Protein AF-J9DVU5-F1 (afdb_monomer)

Secondary structure (DSSP, 8-state):
---TTTHHHHHHHHH-----SS----PPPPHHHHHHHHHHHHHHHHH-TTHHHHHHHHHHHH-HHHHHHHT--TTS-TTT-HHHHHHHHHHHHHHHIIIIISTT-GGGGGG--

Sequence (113 aa):
MCVNRIFRPIWDGLLSLFVTNSLPEVDALTKEERKQLVDSWPKLKEKNPDLFLRAWIKSARMSVNIKKATGLRDDEDPETNGRFISLSPYIEDFVDKLIIEFRCNDAKVNLFY

Nearest PDB structures (foldseek):
  6ltm-assembly1_B  TM=5.254E-01  e=2.611E+00  Equus caballus
  7v5q-assembly1_B  TM=5.180E-01  e=3.127E+00  Equus caballus

Organism: Wuchereria bancrofti (NCBI:txid6293)

Solvent-accessible surface area (backbone atoms only — not comparable to full-atom values): 7030 Å² total; per-residue (Å²): 142,89,76,76,71,70,65,51,62,59,54,59,58,74,67,56,78,66,91,56,102,59,81,80,92,66,84,76,76,50,74,64,55,39,50,52,48,47,72,42,49,62,59,50,40,75,77,37,75,61,52,60,54,53,51,54,37,48,46,41,76,76,27,72,66,52,20,58,77,71,71,45,56,93,91,56,59,54,88,75,36,64,72,63,51,64,46,42,66,60,55,48,51,51,51,48,40,41,41,61,75,40,48,75,36,66,85,63,60,70,74,80,116

Structure (mmCIF, N/CA/C/O backbone):
data_AF-J9DVU5-F1
#
_entry.id   AF-J9DVU5-F1
#
loop_
_atom_site.group_PDB
_atom_site.id
_atom_site.type_symbol
_atom_site.label_atom_id
_atom_site.label_alt_id
_atom_site.label_comp_id
_atom_site.label_asym_id
_atom_site.label_entity_id
_atom_site.label_seq_id
_atom_site.pdbx_PDB_ins_code
_atom_site.Cartn_x
_atom_site.Cartn_y
_atom_site.Cartn_z
_atom_site.occupancy
_atom_site.B_iso_or_equiv
_atom_site.auth_seq_id
_atom_site.auth_comp_id
_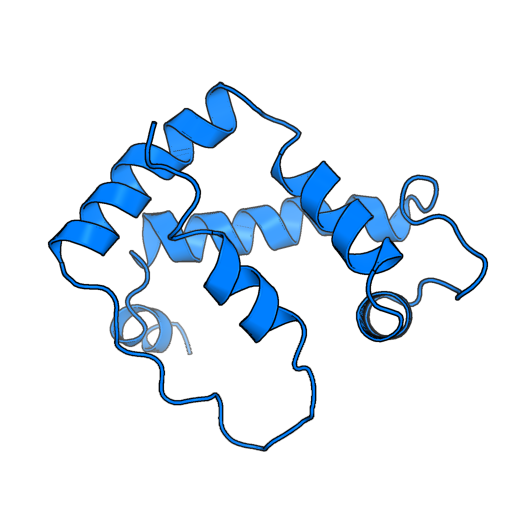atom_site.auth_asym_id
_atom_site.auth_atom_id
_atom_site.pdbx_PDB_model_num
ATOM 1 N N . MET A 1 1 ? -11.976 19.241 8.571 1.00 37.19 1 MET A N 1
ATOM 2 C CA . MET A 1 1 ? -10.500 19.321 8.493 1.00 37.19 1 MET A CA 1
ATOM 3 C C . MET A 1 1 ? -9.945 18.620 9.723 1.00 37.19 1 MET A C 1
ATOM 5 O O . MET A 1 1 ? -10.326 19.069 10.788 1.00 37.19 1 MET A O 1
ATOM 9 N N . CYS A 1 2 ? -9.202 17.507 9.578 1.00 36.03 2 CYS A N 1
ATOM 10 C CA . CYS A 1 2 ? -8.310 16.864 10.583 1.00 36.03 2 CYS A CA 1
ATOM 11 C C . CYS A 1 2 ? -8.077 15.364 10.271 1.00 36.03 2 CYS A C 1
ATOM 13 O O . CYS A 1 2 ? -8.317 14.506 11.107 1.00 36.03 2 CYS A O 1
ATOM 15 N N . VAL A 1 3 ? -7.612 15.023 9.060 1.00 40.72 3 VAL A N 1
ATOM 16 C CA . VAL A 1 3 ? -7.126 13.653 8.738 1.00 40.72 3 VAL A CA 1
ATOM 17 C C . VAL A 1 3 ? -5.619 13.658 8.404 1.00 40.72 3 VAL A C 1
ATOM 19 O O . VAL A 1 3 ? -4.982 12.622 8.282 1.00 40.72 3 VAL A O 1
ATOM 22 N N . ASN A 1 4 ? -4.991 14.839 8.358 1.00 40.44 4 ASN A N 1
ATOM 23 C CA . ASN A 1 4 ? -3.620 15.020 7.861 1.00 40.44 4 ASN A CA 1
ATOM 24 C C . ASN A 1 4 ? -2.499 14.801 8.895 1.00 40.44 4 ASN A C 1
ATOM 26 O O . ASN A 1 4 ? -1.337 15.015 8.553 1.00 40.44 4 ASN A O 1
ATOM 30 N N . ARG A 1 5 ? -2.801 14.420 10.146 1.00 40.94 5 ARG A N 1
ATOM 31 C CA . ARG A 1 5 ? -1.771 14.283 11.200 1.00 40.94 5 ARG A CA 1
ATOM 32 C C . ARG A 1 5 ? -1.273 12.858 11.439 1.00 40.94 5 ARG A C 1
ATOM 34 O O . ARG A 1 5 ? -0.107 12.717 11.770 1.00 40.94 5 ARG A O 1
ATOM 41 N N . ILE A 1 6 ? -2.093 11.829 11.221 1.00 49.19 6 ILE A N 1
ATOM 42 C CA . ILE A 1 6 ? -1.703 10.433 11.509 1.00 49.19 6 ILE A CA 1
ATOM 43 C C . ILE A 1 6 ? -0.825 9.856 10.386 1.00 49.19 6 ILE A C 1
ATOM 45 O O . ILE A 1 6 ? 0.125 9.127 10.640 1.00 49.19 6 ILE A O 1
ATOM 49 N N . PHE A 1 7 ? -1.080 10.248 9.135 1.00 46.56 7 PHE A N 1
ATOM 50 C CA . PHE A 1 7 ? -0.379 9.694 7.971 1.00 46.56 7 PHE A CA 1
ATOM 51 C C . PHE A 1 7 ? 1.011 10.287 7.701 1.00 46.56 7 PHE A C 1
ATOM 53 O O . PHE A 1 7 ? 1.746 9.732 6.892 1.00 46.56 7 PHE A O 1
ATOM 60 N N . ARG A 1 8 ? 1.376 11.409 8.337 1.00 41.12 8 ARG A N 1
ATOM 61 C CA . ARG A 1 8 ? 2.700 12.032 8.160 1.00 41.12 8 ARG A CA 1
ATOM 62 C C . ARG A 1 8 ? 3.824 11.287 8.900 1.00 41.12 8 ARG A C 1
ATOM 64 O O . ARG A 1 8 ? 4.756 10.871 8.225 1.00 41.12 8 ARG A O 1
ATOM 71 N N . PRO A 1 9 ? 3.730 11.021 10.216 1.00 45.94 9 PRO A N 1
ATOM 72 C CA . PRO A 1 9 ? 4.841 10.402 10.944 1.00 45.94 9 PRO A CA 1
ATOM 73 C C . PRO A 1 9 ? 5.099 8.940 10.542 1.00 45.94 9 PRO A C 1
ATOM 75 O O . PRO A 1 9 ? 6.243 8.499 10.556 1.00 45.94 9 PRO A O 1
ATOM 78 N N . ILE A 1 10 ? 4.066 8.199 10.116 1.00 47.44 10 ILE A N 1
ATOM 79 C CA . ILE A 1 10 ? 4.213 6.810 9.635 1.00 47.44 10 ILE A CA 1
ATOM 80 C C . ILE A 1 10 ? 5.056 6.760 8.349 1.00 47.44 10 ILE A C 1
ATOM 82 O O . ILE A 1 10 ? 5.847 5.838 8.154 1.00 47.44 10 ILE A O 1
ATOM 86 N N . TRP A 1 11 ? 4.916 7.768 7.483 1.00 45.72 11 TRP A N 1
ATOM 87 C CA . TRP A 1 11 ? 5.672 7.855 6.234 1.00 45.72 11 TRP A CA 1
ATOM 88 C C . TRP A 1 11 ? 7.137 8.234 6.459 1.00 45.72 11 TRP A C 1
ATOM 90 O O . TRP A 1 11 ? 8.010 7.704 5.775 1.00 45.72 11 TRP A O 1
ATOM 100 N N . ASP A 1 12 ? 7.411 9.095 7.439 1.00 45.16 12 ASP A N 1
ATOM 101 C CA . ASP A 1 12 ? 8.779 9.503 7.771 1.00 45.16 12 ASP A CA 1
ATOM 102 C C . ASP A 1 12 ? 9.576 8.345 8.411 1.00 45.16 12 ASP A C 1
ATOM 104 O O . ASP A 1 12 ? 10.768 8.188 8.143 1.00 45.16 12 ASP A O 1
ATOM 108 N N . GLY A 1 13 ? 8.913 7.469 9.180 1.00 43.69 13 GLY A N 1
ATOM 109 C CA . GLY A 1 13 ? 9.536 6.290 9.799 1.00 43.69 13 GLY A CA 1
ATOM 110 C C . GLY A 1 13 ? 9.874 5.158 8.819 1.00 43.69 13 GLY A C 1
ATOM 111 O O . GLY A 1 13 ? 10.939 4.555 8.919 1.00 43.69 13 GLY A O 1
ATOM 112 N N . LEU A 1 14 ? 9.016 4.903 7.824 1.00 48.69 14 LEU A N 1
ATOM 113 C CA . LEU A 1 14 ? 9.242 3.869 6.798 1.00 48.69 14 LEU A CA 1
ATOM 114 C C . LEU A 1 14 ? 10.396 4.202 5.832 1.00 48.69 14 LEU A C 1
ATOM 116 O O . LEU A 1 14 ? 10.941 3.304 5.190 1.00 48.69 14 LEU A O 1
ATOM 120 N N . LEU A 1 15 ? 10.778 5.479 5.729 1.00 49.19 15 LEU A N 1
ATOM 121 C CA . LEU A 1 15 ? 11.859 5.951 4.858 1.00 49.19 15 LEU A CA 1
ATOM 122 C C . LEU A 1 15 ? 13.226 6.034 5.552 1.00 49.19 15 LEU A C 1
ATOM 124 O O . LEU A 1 15 ? 14.247 6.128 4.869 1.00 49.19 15 LEU A O 1
ATOM 128 N N . SER A 1 16 ? 13.272 5.926 6.881 1.00 42.69 16 SER A N 1
ATOM 129 C CA . SER A 1 16 ? 14.510 5.820 7.659 1.00 42.69 16 SER A CA 1
ATOM 130 C C . SER A 1 16 ? 15.037 4.379 7.656 1.00 42.69 16 SER A C 1
ATOM 132 O O . SER A 1 16 ? 15.248 3.766 8.700 1.00 42.69 16 SER A O 1
ATOM 134 N N . LEU A 1 17 ? 15.290 3.820 6.471 1.00 47.94 17 LEU A N 1
ATOM 135 C CA . LEU A 1 17 ? 16.053 2.576 6.314 1.00 47.94 17 LEU A CA 1
ATOM 136 C C . LEU A 1 17 ? 17.558 2.846 6.490 1.00 47.94 17 LEU A C 1
ATOM 138 O O . LEU A 1 17 ? 18.373 2.520 5.628 1.00 47.94 17 LEU A O 1
ATOM 142 N N . PHE A 1 18 ? 17.927 3.445 7.623 1.00 43.47 18 PHE A N 1
ATOM 143 C CA . PHE A 1 18 ? 19.197 3.123 8.252 1.00 43.47 18 PHE A CA 1
ATOM 144 C C . PHE A 1 18 ? 18.971 1.810 8.987 1.00 43.47 18 PHE A C 1
ATOM 146 O O . PHE A 1 18 ? 18.111 1.714 9.857 1.00 43.47 18 PHE A O 1
ATOM 153 N N . VAL A 1 19 ? 19.710 0.782 8.579 1.00 48.56 19 VAL A N 1
ATOM 154 C CA . VAL A 1 19 ? 19.729 -0.534 9.217 1.00 48.56 19 VAL A CA 1
ATOM 155 C C . VAL A 1 19 ? 20.336 -0.378 10.613 1.00 48.56 19 VAL A C 1
ATOM 157 O O . VAL A 1 19 ? 21.523 -0.606 10.826 1.00 48.56 19 VAL A O 1
ATOM 160 N N . THR A 1 20 ? 19.535 0.072 11.573 1.00 41.47 20 THR A N 1
ATOM 161 C CA . THR A 1 20 ? 19.772 -0.190 12.988 1.00 41.47 20 THR A CA 1
ATOM 162 C C . THR A 1 20 ? 19.115 -1.531 13.293 1.00 41.47 20 THR A C 1
ATOM 164 O O . THR A 1 20 ? 17.954 -1.739 12.958 1.00 41.47 20 THR A O 1
ATOM 167 N N . ASN A 1 21 ? 19.850 -2.460 13.911 1.00 49.16 21 ASN A N 1
ATOM 168 C CA . ASN A 1 21 ? 19.386 -3.822 14.236 1.00 49.16 21 ASN A CA 1
ATOM 169 C C . ASN A 1 21 ? 18.185 -3.881 15.209 1.00 49.16 21 ASN A C 1
ATOM 171 O O . ASN A 1 21 ? 17.770 -4.965 15.607 1.00 49.16 21 ASN A O 1
ATOM 175 N N . SER A 1 22 ? 17.626 -2.738 15.599 1.00 53.94 22 SER A N 1
ATOM 176 C CA . SER A 1 22 ? 16.417 -2.614 16.403 1.00 53.94 22 SER A CA 1
ATOM 177 C C . SER A 1 22 ? 15.440 -1.667 15.711 1.00 53.94 22 SER A C 1
ATOM 179 O O . SER A 1 22 ? 15.814 -0.551 15.334 1.00 53.94 22 SER A O 1
ATOM 181 N N . LEU A 1 23 ? 14.190 -2.113 15.559 1.00 55.94 23 LEU A N 1
ATOM 182 C CA . LEU A 1 23 ? 13.077 -1.247 15.176 1.00 55.94 23 LEU A CA 1
ATOM 183 C C . LEU A 1 23 ? 12.939 -0.137 16.232 1.00 55.94 23 LEU A C 1
ATOM 185 O O . LEU A 1 23 ? 13.113 -0.428 17.418 1.00 55.94 23 LEU A O 1
ATOM 189 N N . PRO A 1 24 ? 12.662 1.119 15.841 1.00 59.28 24 PRO A N 1
ATOM 190 C CA . PRO A 1 24 ? 12.408 2.176 16.812 1.00 59.28 24 PRO A CA 1
ATOM 191 C C . PRO A 1 24 ? 11.249 1.765 17.730 1.00 59.28 24 PRO A C 1
ATOM 193 O O . PRO A 1 24 ? 10.246 1.231 17.254 1.00 59.28 24 PRO A O 1
ATOM 196 N N . GLU A 1 25 ? 11.389 2.007 19.035 1.00 56.25 25 GLU A N 1
ATOM 197 C CA . GLU A 1 25 ? 10.289 1.834 19.986 1.00 56.25 25 GLU A CA 1
ATOM 198 C C . GLU A 1 25 ? 9.216 2.877 19.665 1.00 56.25 25 GLU A C 1
ATOM 200 O O . GLU A 1 25 ? 9.357 4.065 19.952 1.00 56.25 25 GLU A O 1
ATOM 205 N N . VAL A 1 26 ? 8.166 2.432 18.981 1.00 69.94 26 VAL A N 1
ATOM 206 C CA . VAL A 1 26 ? 6.973 3.226 18.694 1.00 69.94 26 VAL A CA 1
ATOM 207 C C . VAL A 1 26 ? 5.873 2.739 19.622 1.00 69.94 26 VAL A C 1
ATOM 209 O O . VAL A 1 26 ? 5.675 1.530 19.763 1.00 69.94 26 VAL A O 1
ATOM 212 N N . ASP A 1 27 ? 5.150 3.675 20.236 1.00 74.38 27 ASP A N 1
ATOM 213 C CA . ASP A 1 27 ? 4.012 3.345 21.087 1.00 74.38 27 ASP A CA 1
ATOM 214 C C . ASP A 1 27 ? 3.007 2.477 20.323 1.00 74.38 27 ASP A C 1
ATOM 216 O O . ASP A 1 27 ? 2.585 2.792 19.203 1.00 74.38 27 ASP A O 1
ATOM 220 N N . ALA A 1 28 ? 2.613 1.364 20.940 1.00 78.06 28 ALA A N 1
ATOM 221 C CA . ALA A 1 28 ? 1.599 0.497 20.372 1.00 78.06 28 ALA A CA 1
ATOM 222 C C . ALA A 1 28 ? 0.276 1.264 20.231 1.00 78.06 28 ALA A C 1
ATOM 224 O O . ALA A 1 28 ? -0.141 1.981 21.142 1.00 78.06 28 ALA A O 1
ATOM 225 N N . LEU A 1 29 ? -0.426 1.045 19.115 1.00 81.44 29 LEU A N 1
ATOM 226 C CA . LEU A 1 29 ? -1.760 1.609 18.910 1.00 81.44 29 LEU A CA 1
ATOM 227 C C . LEU A 1 29 ? -2.678 1.262 20.090 1.00 81.44 29 LEU A C 1
ATOM 229 O O . LEU A 1 29 ? -2.733 0.113 20.549 1.00 81.44 29 LEU A O 1
ATOM 233 N N . THR A 1 30 ? -3.464 2.234 20.539 1.00 87.62 30 THR A N 1
ATOM 234 C CA . THR A 1 30 ? -4.524 1.996 21.521 1.00 87.62 30 THR A CA 1
ATOM 235 C C . THR A 1 30 ? -5.590 1.052 20.950 1.00 87.62 30 THR A C 1
ATOM 237 O O . THR A 1 30 ? -5.679 0.790 19.744 1.00 87.62 30 THR A O 1
ATOM 240 N N . LYS A 1 31 ? -6.433 0.486 21.821 1.00 87.44 31 LYS A N 1
ATOM 241 C CA . LYS A 1 31 ? -7.514 -0.417 21.395 1.00 87.44 31 LYS A CA 1
ATOM 242 C C . LYS A 1 31 ? -8.503 0.295 20.467 1.00 87.44 31 LYS A C 1
ATOM 244 O O . LYS A 1 31 ? -8.982 -0.313 19.509 1.00 87.44 31 LYS A O 1
ATOM 249 N N . GLU A 1 32 ? -8.774 1.561 20.744 1.00 90.25 32 GLU A N 1
ATOM 250 C CA . GLU A 1 32 ? -9.679 2.431 20.006 1.00 90.25 32 GLU A CA 1
ATOM 251 C C . GLU A 1 32 ? -9.110 2.762 18.622 1.00 90.25 32 GLU A C 1
ATOM 253 O O . GLU A 1 32 ? -9.814 2.592 17.626 1.00 90.25 32 GLU A O 1
ATOM 258 N N . GLU A 1 33 ? -7.827 3.127 18.534 1.00 90.38 33 GLU A N 1
ATOM 259 C CA . GLU A 1 33 ? -7.150 3.397 17.257 1.00 90.38 33 GLU A CA 1
ATOM 260 C C . GLU A 1 33 ? -7.099 2.156 16.365 1.00 90.38 33 GLU A C 1
ATOM 262 O O . GLU A 1 33 ? -7.433 2.235 15.181 1.00 90.38 33 GLU A O 1
ATOM 267 N N . ARG A 1 34 ? -6.761 0.985 16.927 1.00 89.94 34 ARG A N 1
ATOM 268 C CA . ARG A 1 34 ? -6.793 -0.280 16.174 1.00 89.94 34 ARG A CA 1
ATOM 269 C C . ARG A 1 34 ? -8.184 -0.583 15.644 1.00 89.94 34 ARG A C 1
ATOM 271 O O . ARG A 1 34 ? -8.326 -0.955 14.483 1.00 89.94 34 ARG A O 1
ATOM 278 N N . LYS A 1 35 ? -9.216 -0.421 16.477 1.00 90.19 35 LYS A N 1
ATOM 279 C CA . LYS A 1 35 ? -10.603 -0.644 16.056 1.00 90.19 35 LYS A CA 1
ATOM 280 C C . LYS A 1 35 ? -10.976 0.293 14.907 1.00 90.19 35 LYS A C 1
ATOM 282 O O . LYS A 1 35 ? -11.503 -0.163 13.899 1.00 90.19 35 LYS A O 1
ATOM 287 N N . GLN A 1 36 ? -10.657 1.578 15.032 1.00 93.00 36 GLN A N 1
ATOM 288 C CA . GLN A 1 36 ? -10.931 2.557 13.987 1.00 93.00 36 GLN A CA 1
ATOM 289 C C . GLN A 1 36 ? -10.196 2.224 12.681 1.00 93.00 36 GLN A C 1
ATOM 291 O O . GLN A 1 36 ? -10.783 2.360 11.606 1.00 93.00 36 GLN A O 1
ATOM 296 N N . LEU A 1 37 ? -8.941 1.774 12.751 1.00 92.12 37 LEU A N 1
ATOM 297 C CA . LEU A 1 37 ? -8.170 1.368 11.577 1.00 92.12 37 LEU A CA 1
ATOM 298 C C . LEU A 1 37 ? -8.817 0.165 10.876 1.00 92.12 37 LEU A C 1
ATOM 300 O O . LEU A 1 37 ? -9.104 0.248 9.685 1.00 92.12 37 LEU A O 1
ATOM 304 N N . VAL A 1 38 ? -9.133 -0.896 11.626 1.00 92.38 38 VAL A N 1
ATOM 305 C CA . VAL A 1 38 ? -9.816 -2.099 11.113 1.00 92.38 38 VAL A CA 1
ATOM 306 C C . VAL A 1 38 ? -11.147 -1.740 10.445 1.00 92.38 38 VAL A C 1
ATOM 308 O O . VAL A 1 38 ? -11.427 -2.196 9.341 1.00 92.38 38 VAL A O 1
ATOM 311 N N . ASP A 1 39 ? -11.954 -0.887 11.082 1.00 93.44 39 ASP A N 1
ATOM 312 C CA . ASP A 1 39 ? -13.292 -0.527 10.596 1.00 93.44 39 ASP A CA 1
ATOM 313 C C . ASP A 1 39 ? -13.266 0.420 9.377 1.00 93.44 39 ASP A C 1
ATOM 315 O O . ASP A 1 39 ? -14.243 0.507 8.621 1.00 93.44 39 ASP A O 1
ATOM 319 N N . SER A 1 40 ? -12.185 1.189 9.203 1.00 94.44 40 SER A N 1
ATOM 320 C CA . SER A 1 40 ? -12.051 2.190 8.134 1.00 94.44 40 SER A CA 1
ATOM 321 C C . SER A 1 40 ? -11.269 1.697 6.921 1.00 94.44 40 SER A C 1
ATOM 323 O O . SER A 1 40 ? -11.535 2.172 5.816 1.00 94.44 40 SER A O 1
ATOM 325 N N . TRP A 1 41 ? -10.361 0.736 7.100 1.00 93.25 41 TRP A N 1
ATOM 326 C CA . TRP A 1 41 ? -9.499 0.225 6.037 1.00 93.25 41 TRP A CA 1
ATOM 327 C C . TRP A 1 41 ? -10.275 -0.330 4.826 1.00 93.25 41 TRP A C 1
ATOM 329 O O . TRP A 1 41 ? -10.026 0.147 3.716 1.00 93.25 41 TRP A O 1
ATOM 339 N N . PRO A 1 42 ? -11.295 -1.201 4.983 1.00 93.12 42 PRO A N 1
ATOM 340 C CA . PRO A 1 42 ? -12.059 -1.705 3.837 1.00 93.12 42 PRO A CA 1
ATOM 341 C C . PRO A 1 42 ? -12.782 -0.586 3.076 1.00 93.12 42 PRO A C 1
ATOM 343 O O . PRO A 1 42 ? -12.731 -0.515 1.852 1.00 93.12 42 PRO A O 1
ATOM 346 N N . LYS A 1 43 ? -13.375 0.366 3.809 1.00 94.44 43 LYS A N 1
ATOM 347 C CA . LYS A 1 43 ? -14.094 1.515 3.231 1.00 94.44 43 LYS A CA 1
ATOM 348 C C . LYS A 1 43 ? -13.164 2.440 2.449 1.00 94.44 43 LYS A C 1
ATOM 350 O O . LYS A 1 43 ? -13.595 3.096 1.501 1.00 94.44 43 LYS A O 1
ATOM 355 N N . LEU A 1 44 ? -11.906 2.551 2.877 1.00 92.62 44 LEU A N 1
ATOM 356 C CA . LEU A 1 44 ? -10.890 3.319 2.166 1.00 92.62 44 LEU A CA 1
ATOM 357 C C . LEU A 1 44 ? -10.560 2.661 0.822 1.00 92.62 44 LEU A C 1
ATOM 359 O O . LEU A 1 44 ? -10.505 3.367 -0.184 1.00 92.62 44 LEU A O 1
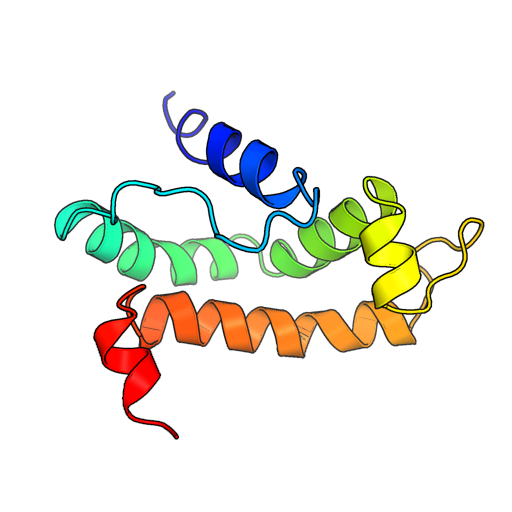ATOM 363 N N . LYS A 1 45 ? -10.409 1.332 0.802 1.00 92.75 45 LYS A N 1
ATOM 364 C CA . LYS A 1 45 ? -10.140 0.558 -0.417 1.00 92.75 45 LYS A CA 1
ATOM 365 C C . LYS A 1 45 ? -11.310 0.586 -1.395 1.00 92.75 45 LYS A C 1
ATOM 367 O O . LYS A 1 45 ? -11.100 0.821 -2.576 1.00 92.75 45 LYS A O 1
ATOM 372 N N . GLU A 1 46 ? -12.545 0.462 -0.912 1.00 94.25 46 GLU A N 1
ATOM 373 C CA . GLU A 1 46 ? -13.744 0.575 -1.758 1.00 94.25 46 GLU A CA 1
ATOM 374 C C . GLU A 1 46 ? -13.837 1.935 -2.463 1.00 94.25 46 GLU A C 1
ATOM 376 O O . GLU A 1 46 ? -14.180 2.018 -3.639 1.00 94.25 46 GLU A O 1
ATOM 381 N N . LYS A 1 47 ? -13.508 3.021 -1.753 1.00 95.06 47 LYS A N 1
ATOM 382 C CA . LYS A 1 47 ? -13.517 4.378 -2.321 1.00 95.06 47 LYS A CA 1
ATOM 383 C C . LYS A 1 47 ? -12.326 4.659 -3.228 1.00 95.06 47 LYS A C 1
ATOM 385 O O . LYS A 1 47 ? -12.376 5.607 -4.011 1.00 95.06 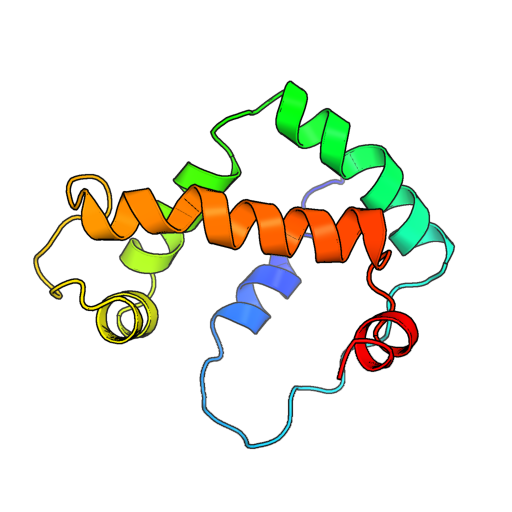47 LYS A O 1
ATOM 390 N N . ASN A 1 48 ? -11.237 3.914 -3.068 1.00 94.00 48 ASN A N 1
ATOM 391 C CA . ASN A 1 48 ? -10.002 4.138 -3.795 1.00 94.00 48 ASN A CA 1
ATOM 392 C C . ASN A 1 48 ? -9.246 2.818 -4.042 1.00 94.00 48 ASN A C 1
ATOM 394 O O . ASN A 1 48 ? -8.259 2.546 -3.351 1.00 94.00 48 ASN A O 1
ATOM 398 N N . PRO A 1 49 ? -9.686 2.025 -5.036 1.00 92.44 49 PRO A N 1
ATOM 399 C CA . PRO A 1 49 ? -9.121 0.703 -5.305 1.00 92.44 49 PRO A CA 1
ATOM 400 C C . PRO A 1 49 ? -7.626 0.743 -5.646 1.00 92.44 49 PRO A C 1
ATOM 402 O O . PRO A 1 49 ? -6.860 -0.093 -5.185 1.00 92.44 49 PRO A O 1
ATOM 405 N N . ASP A 1 50 ? -7.181 1.778 -6.362 1.00 93.56 50 ASP A N 1
ATOM 406 C CA . ASP A 1 50 ? -5.783 1.915 -6.793 1.00 93.56 50 ASP A CA 1
ATOM 407 C C . ASP A 1 50 ? -4.893 2.623 -5.759 1.00 93.56 50 ASP A C 1
ATOM 409 O O . ASP A 1 50 ? -3.785 3.067 -6.076 1.00 93.56 50 ASP A O 1
ATOM 413 N N . LEU A 1 51 ? -5.372 2.829 -4.526 1.00 92.88 51 LEU A N 1
ATOM 414 C CA . LEU A 1 51 ? -4.603 3.531 -3.496 1.00 92.88 51 LEU A CA 1
ATOM 415 C C . LEU A 1 51 ? -3.265 2.837 -3.234 1.00 92.88 51 LEU A C 1
ATOM 417 O O . LEU A 1 51 ? -2.227 3.503 -3.201 1.00 92.88 51 LEU A O 1
ATOM 421 N N . PHE A 1 52 ? -3.300 1.515 -3.055 1.00 94.00 52 PHE A N 1
ATOM 422 C CA . PHE A 1 52 ? -2.12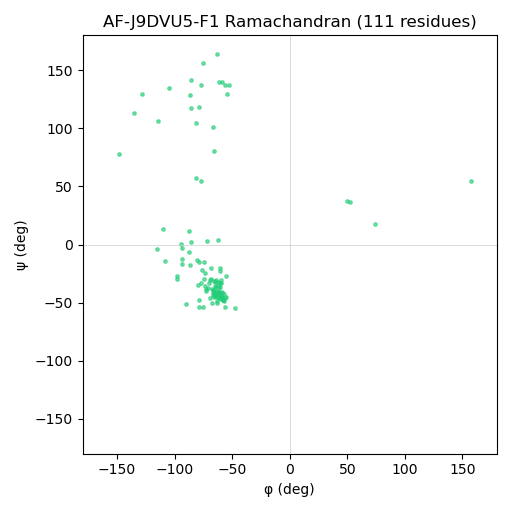0 0.740 -2.703 1.00 94.00 52 PHE A CA 1
ATOM 423 C C . PHE A 1 52 ? -1.104 0.726 -3.844 1.00 94.00 52 PHE A C 1
ATOM 425 O O . PHE A 1 52 ? 0.049 1.102 -3.639 1.00 94.00 52 PHE A O 1
ATOM 432 N N . LEU A 1 53 ? -1.545 0.405 -5.065 1.00 95.00 53 LEU A N 1
ATOM 433 C CA . LEU A 1 53 ? -0.682 0.389 -6.248 1.00 95.00 53 LEU A CA 1
ATOM 434 C C . LEU A 1 53 ? -0.003 1.747 -6.480 1.00 95.00 53 LEU A C 1
ATOM 436 O O . LEU A 1 53 ? 1.201 1.816 -6.731 1.00 95.00 53 LEU A O 1
ATOM 440 N N . ARG A 1 54 ? -0.740 2.854 -6.329 1.00 94.81 54 ARG A N 1
ATOM 441 C CA . ARG A 1 54 ? -0.159 4.199 -6.455 1.00 94.81 54 ARG A CA 1
ATOM 442 C C . ARG A 1 54 ? 0.860 4.500 -5.361 1.00 94.81 54 ARG A C 1
ATOM 444 O O . ARG A 1 54 ? 1.889 5.113 -5.646 1.00 94.81 54 ARG A O 1
ATOM 451 N N . ALA A 1 55 ? 0.597 4.080 -4.124 1.00 94.56 55 ALA A N 1
ATOM 452 C CA . ALA A 1 55 ? 1.556 4.216 -3.031 1.00 94.56 55 ALA A CA 1
ATOM 453 C C . ALA A 1 55 ? 2.822 3.379 -3.285 1.00 94.56 55 ALA A C 1
ATOM 455 O O . ALA A 1 55 ? 3.927 3.872 -3.060 1.00 94.56 55 ALA A O 1
ATOM 456 N N . TRP A 1 56 ? 2.667 2.167 -3.820 1.00 94.75 56 TRP A N 1
ATOM 457 C CA . TRP A 1 56 ? 3.755 1.264 -4.190 1.00 94.75 56 TRP A CA 1
ATOM 458 C C . TRP A 1 56 ? 4.647 1.832 -5.303 1.00 94.75 56 TRP A C 1
ATOM 460 O O . TRP A 1 56 ? 5.863 1.906 -5.154 1.00 94.75 56 TRP A O 1
ATOM 470 N N . ILE A 1 57 ? 4.060 2.339 -6.389 1.00 95.00 57 ILE A N 1
ATOM 471 C CA . ILE A 1 57 ? 4.814 3.011 -7.463 1.00 95.00 57 ILE A CA 1
ATOM 472 C C . ILE A 1 57 ? 5.562 4.230 -6.914 1.00 95.00 57 ILE A C 1
ATOM 474 O O . ILE A 1 57 ? 6.747 4.438 -7.192 1.00 95.00 57 ILE A O 1
ATOM 478 N N . LYS A 1 58 ? 4.881 5.047 -6.102 1.00 94.88 58 LYS A N 1
ATOM 479 C CA . LYS A 1 58 ? 5.470 6.257 -5.528 1.00 94.88 58 LYS A CA 1
ATOM 480 C C . LYS A 1 58 ? 6.631 5.943 -4.582 1.00 94.88 58 LYS A C 1
ATOM 482 O O . LYS A 1 58 ? 7.609 6.688 -4.584 1.00 94.88 58 LYS A O 1
ATOM 487 N N . SER A 1 59 ? 6.564 4.857 -3.812 1.00 93.00 59 SER A N 1
ATOM 488 C CA . SER A 1 59 ? 7.631 4.482 -2.879 1.00 93.00 59 SER A CA 1
ATOM 489 C C . SER A 1 59 ? 8.941 4.168 -3.613 1.00 93.00 59 SER A C 1
ATOM 491 O O . SER A 1 59 ? 9.988 4.688 -3.229 1.00 93.00 59 SER A O 1
ATOM 493 N N . ALA A 1 60 ? 8.890 3.443 -4.735 1.00 91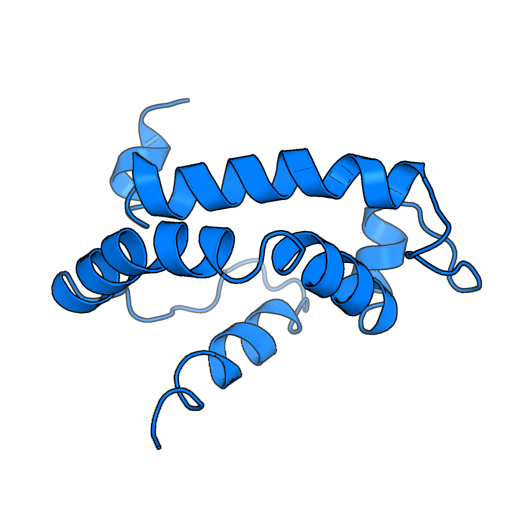.75 60 ALA A N 1
ATOM 494 C CA . ALA A 1 60 ? 10.068 3.187 -5.568 1.00 91.75 60 ALA A CA 1
ATOM 495 C C . ALA A 1 60 ? 10.581 4.435 -6.302 1.00 91.75 60 ALA A C 1
ATOM 497 O O . ALA A 1 60 ? 11.786 4.576 -6.504 1.00 91.75 60 ALA A O 1
ATOM 498 N N . ARG A 1 61 ? 9.704 5.380 -6.664 1.00 91.75 61 ARG A N 1
ATOM 499 C CA . ARG A 1 61 ? 10.133 6.685 -7.206 1.00 91.75 61 ARG A CA 1
ATOM 500 C C . ARG A 1 61 ? 10.882 7.529 -6.168 1.00 91.75 61 ARG A C 1
ATOM 502 O O . ARG A 1 61 ? 11.761 8.298 -6.538 1.00 91.75 61 ARG A O 1
ATOM 509 N N . MET A 1 62 ? 10.544 7.388 -4.886 1.00 90.25 62 MET A N 1
ATOM 510 C CA . MET A 1 62 ? 11.127 8.173 -3.790 1.00 90.25 62 MET A CA 1
ATOM 511 C C . MET A 1 62 ? 12.325 7.503 -3.104 1.00 90.25 62 MET A C 1
ATOM 513 O O . MET A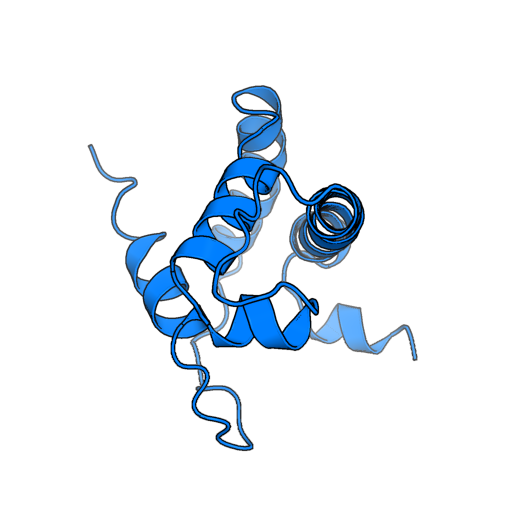 1 62 ? 13.063 8.182 -2.395 1.00 90.25 62 MET A O 1
ATOM 517 N N . SER A 1 63 ? 12.525 6.193 -3.282 1.00 87.94 63 SER A N 1
ATOM 518 C CA . SER A 1 63 ? 13.545 5.428 -2.561 1.00 87.94 63 SER A CA 1
ATOM 519 C C . SER A 1 63 ? 14.333 4.498 -3.478 1.00 87.94 63 SER A C 1
ATOM 521 O O . SER A 1 63 ? 13.833 3.477 -3.955 1.00 87.94 63 SER A O 1
ATOM 523 N N . VAL A 1 64 ? 15.623 4.803 -3.636 1.00 86.06 64 VAL A N 1
ATOM 524 C CA . VAL A 1 64 ? 16.592 3.950 -4.347 1.00 86.06 64 VAL A CA 1
ATOM 525 C C . VAL A 1 64 ? 16.711 2.572 -3.686 1.00 86.06 64 VAL A C 1
ATOM 527 O O . VAL A 1 64 ? 16.926 1.571 -4.363 1.00 86.06 64 VAL A O 1
ATOM 530 N N . ASN A 1 65 ? 16.522 2.482 -2.368 1.00 88.25 65 ASN A N 1
ATOM 531 C CA . ASN A 1 65 ? 16.588 1.205 -1.659 1.00 88.25 65 ASN A CA 1
ATOM 532 C C . ASN A 1 65 ? 15.436 0.276 -2.050 1.00 88.25 65 ASN A C 1
ATOM 534 O O . ASN A 1 65 ? 15.661 -0.919 -2.222 1.00 88.25 65 ASN A O 1
ATOM 538 N N . ILE A 1 66 ? 14.230 0.816 -2.254 1.00 88.38 66 ILE A N 1
ATOM 539 C CA . ILE A 1 66 ? 13.091 0.026 -2.739 1.00 88.38 66 ILE A CA 1
ATOM 540 C C . ILE A 1 66 ? 13.369 -0.468 -4.159 1.00 88.38 66 ILE A C 1
ATOM 542 O O . ILE A 1 66 ? 13.144 -1.646 -4.440 1.00 88.38 66 ILE A O 1
ATOM 546 N N . LYS A 1 67 ? 13.929 0.386 -5.030 1.00 88.19 67 LYS A N 1
ATOM 547 C CA . LYS A 1 67 ? 14.352 -0.033 -6.374 1.00 88.19 67 LYS A CA 1
ATOM 548 C C . LYS A 1 67 ? 15.332 -1.207 -6.308 1.00 88.19 67 LYS A C 1
ATOM 550 O O . LYS A 1 67 ? 15.050 -2.275 -6.843 1.00 88.19 67 LYS A O 1
ATOM 555 N N . LYS A 1 68 ? 16.414 -1.066 -5.538 1.00 89.06 68 LYS A N 1
ATOM 556 C CA . LYS A 1 68 ? 17.426 -2.118 -5.351 1.00 89.06 68 LYS A CA 1
ATOM 557 C C . LYS A 1 68 ? 16.842 -3.413 -4.786 1.00 89.06 68 LYS A C 1
ATOM 559 O O . LYS A 1 68 ? 17.103 -4.479 -5.333 1.00 89.06 68 LYS A O 1
ATOM 564 N N . ALA A 1 69 ? 16.035 -3.330 -3.728 1.00 89.44 69 ALA A N 1
ATOM 565 C CA . ALA A 1 69 ? 15.447 -4.497 -3.068 1.00 89.44 69 ALA A CA 1
ATOM 566 C C . ALA A 1 69 ? 14.481 -5.275 -3.976 1.00 89.44 69 ALA A C 1
ATOM 568 O O . ALA A 1 69 ? 14.354 -6.490 -3.859 1.00 89.44 69 ALA A O 1
ATOM 569 N N . THR A 1 70 ? 13.817 -4.579 -4.897 1.00 89.06 70 THR A N 1
ATOM 570 C CA . THR A 1 70 ? 12.871 -5.181 -5.848 1.00 89.06 70 THR A CA 1
ATOM 571 C C . THR A 1 70 ? 13.513 -5.552 -7.187 1.00 89.06 70 THR A C 1
ATOM 573 O O . THR A 1 70 ? 12.862 -6.162 -8.037 1.00 89.06 70 THR A O 1
ATOM 576 N N . GLY A 1 71 ? 14.801 -5.241 -7.370 1.00 87.69 71 GLY A N 1
ATOM 577 C CA . GLY A 1 71 ? 15.540 -5.473 -8.610 1.00 87.69 71 GLY A CA 1
ATOM 578 C C . GLY A 1 71 ? 15.180 -4.504 -9.739 1.00 87.69 71 GLY A C 1
ATOM 579 O O . GLY A 1 71 ? 15.466 -4.805 -10.896 1.00 87.69 71 GLY A O 1
ATOM 580 N N . LEU A 1 72 ? 14.546 -3.376 -9.415 1.00 90.88 72 LEU A N 1
ATOM 581 C CA . LEU A 1 72 ? 14.273 -2.293 -10.352 1.00 90.88 72 LEU A CA 1
ATOM 582 C C . LEU A 1 72 ? 15.553 -1.483 -10.588 1.00 90.88 72 LEU A C 1
ATOM 584 O O . LEU A 1 72 ? 16.279 -1.172 -9.639 1.00 90.88 72 LEU A O 1
ATOM 588 N N . ARG A 1 73 ? 15.828 -1.115 -11.840 1.00 89.44 73 ARG A N 1
ATOM 589 C CA . ARG A 1 73 ? 16.987 -0.268 -12.150 1.00 89.44 73 ARG A CA 1
ATOM 590 C C . ARG A 1 73 ? 16.739 1.188 -11.757 1.00 89.44 73 ARG A C 1
ATOM 592 O O . ARG A 1 73 ? 15.602 1.658 -11.713 1.00 89.44 73 ARG A O 1
ATOM 599 N N . ASP A 1 74 ? 17.816 1.931 -11.525 1.00 85.94 74 ASP A N 1
ATOM 600 C CA . ASP A 1 74 ? 17.728 3.339 -11.121 1.00 85.94 74 ASP A CA 1
ATOM 601 C C . ASP A 1 74 ? 17.051 4.217 -12.188 1.00 85.94 74 ASP A C 1
ATOM 603 O O . ASP A 1 74 ? 16.284 5.116 -11.836 1.00 85.94 74 ASP A O 1
ATOM 607 N N . ASP A 1 75 ? 17.266 3.909 -13.469 1.00 89.06 75 ASP A N 1
ATOM 608 C CA . ASP A 1 75 ? 16.715 4.609 -14.635 1.00 89.06 75 ASP A CA 1
ATOM 609 C C . ASP A 1 75 ? 15.337 4.101 -15.085 1.00 89.06 75 ASP A C 1
ATOM 611 O O . ASP A 1 75 ? 14.709 4.694 -15.959 1.00 89.06 75 ASP A O 1
ATOM 615 N N . GLU A 1 76 ? 14.849 3.018 -14.488 1.00 91.50 76 GLU A N 1
ATOM 616 C CA . GLU A 1 76 ? 13.573 2.414 -14.848 1.00 91.50 76 GLU A CA 1
ATOM 617 C C . GLU A 1 76 ? 12.402 3.072 -14.103 1.00 91.50 76 GLU A C 1
ATOM 619 O O . GLU A 1 76 ? 12.508 3.419 -12.916 1.00 91.50 76 GLU A O 1
ATOM 624 N N . ASP A 1 77 ? 11.274 3.240 -14.805 1.00 92.88 77 ASP A N 1
ATOM 625 C CA . ASP A 1 77 ? 10.030 3.743 -14.221 1.00 92.88 77 ASP A CA 1
ATOM 626 C C . ASP A 1 77 ? 9.227 2.587 -13.594 1.00 92.88 77 ASP A C 1
ATOM 628 O O . ASP A 1 77 ? 8.777 1.695 -14.327 1.00 92.88 77 ASP A O 1
ATOM 632 N N . PRO A 1 78 ? 8.991 2.599 -12.263 1.00 93.62 78 PRO A N 1
ATOM 633 C CA . PRO A 1 78 ? 8.244 1.546 -11.574 1.00 93.62 78 PRO A CA 1
ATOM 634 C C . PRO A 1 78 ? 6.840 1.293 -12.137 1.00 93.62 78 PRO A C 1
ATOM 636 O O . PRO A 1 78 ? 6.334 0.181 -12.032 1.00 93.62 78 PRO A O 1
ATOM 639 N N . GLU A 1 79 ? 6.217 2.306 -12.743 1.00 95.12 79 GLU A N 1
ATOM 640 C CA . GLU A 1 79 ? 4.876 2.215 -13.340 1.00 95.12 79 GLU A CA 1
ATOM 641 C C . GLU A 1 79 ? 4.846 1.445 -14.671 1.00 95.12 79 GLU A C 1
ATOM 643 O O . GLU A 1 79 ? 3.789 1.025 -15.130 1.00 95.12 79 GLU A O 1
ATOM 648 N N . THR A 1 80 ? 6.004 1.224 -15.292 1.00 94.56 80 THR A N 1
ATOM 649 C CA . THR A 1 80 ? 6.111 0.477 -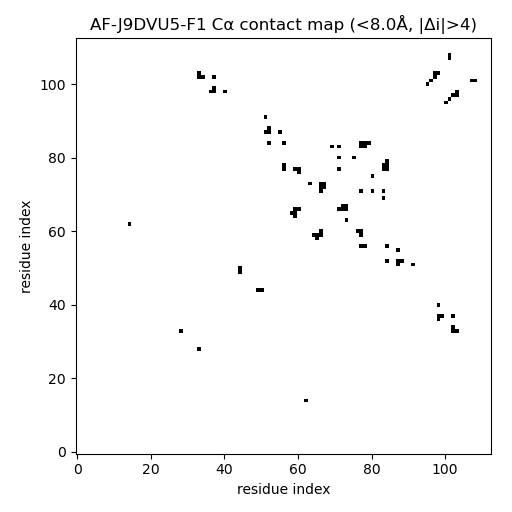16.558 1.00 94.56 80 THR A CA 1
ATOM 650 C C . THR A 1 80 ? 6.740 -0.903 -16.380 1.00 94.56 80 THR A C 1
ATOM 652 O O . THR A 1 80 ? 6.627 -1.761 -17.256 1.00 94.56 80 THR A O 1
ATOM 655 N N . ASN A 1 81 ? 7.361 -1.161 -15.226 1.00 95.62 81 ASN A N 1
ATOM 656 C CA . ASN A 1 81 ? 7.954 -2.454 -14.922 1.00 95.62 81 ASN A CA 1
ATOM 657 C C . ASN A 1 81 ? 6.879 -3.439 -14.429 1.00 95.62 81 ASN A C 1
ATOM 659 O O . ASN A 1 81 ? 6.436 -3.406 -13.277 1.00 95.62 81 ASN A O 1
ATOM 663 N N . GLY A 1 82 ? 6.493 -4.372 -15.303 1.00 93.31 82 GLY A N 1
ATOM 664 C CA . GLY A 1 82 ? 5.472 -5.378 -14.998 1.00 93.31 82 GLY A CA 1
ATOM 665 C C . GLY A 1 82 ? 5.827 -6.293 -13.820 1.00 93.31 82 GLY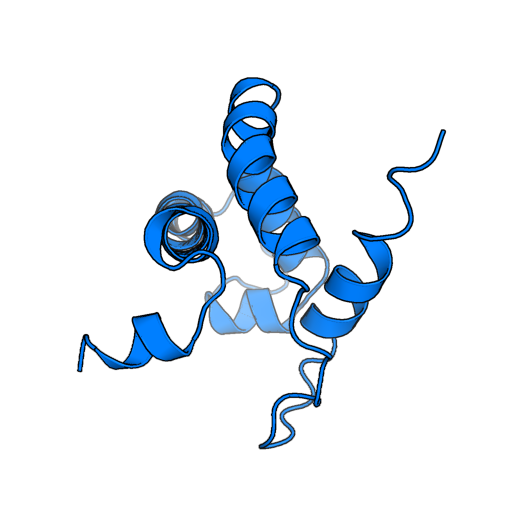 A C 1
ATOM 666 O O . GLY A 1 82 ? 4.941 -6.670 -13.054 1.00 93.31 82 GLY A O 1
ATOM 667 N N . ARG A 1 83 ? 7.115 -6.604 -13.610 1.00 92.94 83 ARG A N 1
ATOM 668 C CA . ARG A 1 83 ? 7.563 -7.407 -12.460 1.00 92.94 83 ARG A CA 1
ATOM 669 C C . ARG A 1 83 ? 7.330 -6.651 -11.152 1.00 92.94 83 ARG A C 1
ATOM 671 O O . ARG A 1 83 ? 6.795 -7.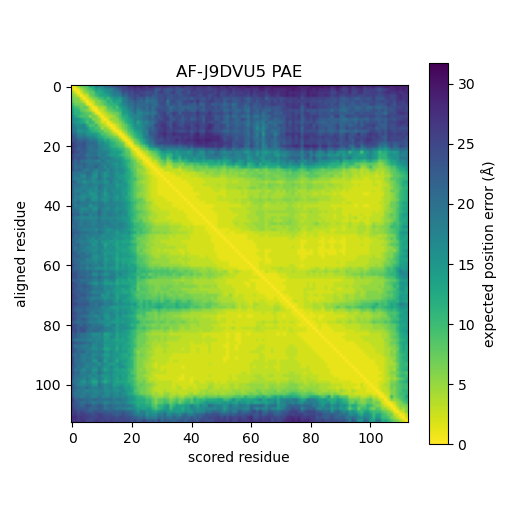228 -10.213 1.00 92.94 83 ARG A O 1
ATOM 678 N N . PHE A 1 84 ? 7.674 -5.371 -11.098 1.00 94.44 84 PHE A N 1
ATOM 679 C CA . PHE A 1 84 ? 7.477 -4.522 -9.929 1.00 94.44 84 PHE A CA 1
ATOM 680 C C . PHE A 1 84 ? 5.990 -4.332 -9.610 1.00 94.44 84 PHE A C 1
ATOM 682 O O . PHE A 1 84 ? 5.587 -4.482 -8.456 1.00 94.44 84 PHE A O 1
ATOM 689 N N . ILE A 1 85 ? 5.162 -4.078 -10.628 1.00 95.94 85 ILE A N 1
ATOM 690 C CA . ILE A 1 85 ? 3.704 -3.966 -10.467 1.00 95.94 85 ILE A CA 1
ATOM 691 C C . ILE A 1 85 ? 3.103 -5.278 -9.968 1.00 95.94 85 ILE A C 1
ATOM 693 O O . ILE A 1 85 ? 2.263 -5.258 -9.070 1.00 95.94 85 ILE A O 1
ATOM 697 N N . SER A 1 86 ? 3.565 -6.420 -10.488 1.00 95.25 86 SER A N 1
ATOM 698 C CA . SER A 1 86 ? 3.047 -7.733 -10.088 1.00 95.25 86 SER A CA 1
ATOM 699 C C . SER A 1 86 ? 3.241 -8.050 -8.602 1.00 95.25 86 SER A C 1
ATOM 701 O O . SER A 1 86 ? 2.513 -8.882 -8.073 1.00 95.25 86 SER A O 1
ATOM 703 N N . LEU A 1 87 ? 4.166 -7.371 -7.908 1.00 94.19 87 LEU A N 1
ATOM 704 C CA . LEU A 1 87 ? 4.360 -7.521 -6.462 1.00 94.19 87 LEU A CA 1
ATOM 705 C C . LEU A 1 87 ? 3.257 -6.839 -5.642 1.00 94.19 87 LEU A C 1
ATOM 707 O O . LEU A 1 87 ? 2.942 -7.309 -4.551 1.00 94.19 87 LEU A O 1
ATOM 711 N N . SER A 1 88 ? 2.658 -5.765 -6.165 1.00 94.88 88 SER A N 1
ATOM 712 C CA . SER A 1 88 ? 1.651 -4.953 -5.471 1.00 94.88 88 SER A CA 1
ATOM 713 C C . SER A 1 88 ? 0.541 -5.776 -4.800 1.00 94.88 88 SER A C 1
ATOM 715 O O . SER A 1 88 ? 0.371 -5.611 -3.594 1.00 94.88 88 SER A O 1
ATOM 717 N N . PRO A 1 89 ? -0.184 -6.679 -5.496 1.00 95.00 89 PRO A N 1
ATOM 718 C CA . PRO A 1 89 ? -1.283 -7.428 -4.878 1.00 95.00 89 PRO A CA 1
ATOM 719 C C . PRO A 1 89 ? -0.838 -8.330 -3.717 1.00 95.00 89 PRO A C 1
ATOM 721 O O . PRO A 1 89 ? -1.584 -8.495 -2.759 1.00 95.00 89 PRO A O 1
ATOM 724 N N . TYR A 1 90 ? 0.375 -8.889 -3.757 1.00 94.31 90 TYR A N 1
ATOM 725 C CA . TYR A 1 90 ? 0.877 -9.757 -2.683 1.00 94.31 90 TYR A CA 1
ATOM 726 C C . TYR A 1 90 ? 1.235 -8.964 -1.425 1.00 94.31 90 TYR A C 1
ATOM 728 O O . TYR A 1 90 ? 0.973 -9.402 -0.306 1.00 94.31 90 TYR A O 1
ATOM 736 N N . ILE A 1 91 ? 1.836 -7.786 -1.604 1.00 93.75 91 ILE A N 1
ATOM 737 C CA . ILE A 1 91 ? 2.173 -6.902 -0.485 1.00 93.75 91 ILE A CA 1
ATOM 738 C C . ILE A 1 91 ? 0.885 -6.302 0.094 1.00 93.75 91 ILE A C 1
ATOM 740 O O . ILE A 1 91 ? 0.757 -6.174 1.310 1.00 93.75 91 ILE A O 1
ATOM 744 N N . GLU A 1 92 ? -0.085 -5.977 -0.760 1.00 94.38 92 GLU A N 1
ATOM 745 C CA . GLU A 1 92 ? -1.398 -5.505 -0.333 1.00 94.38 92 GLU A CA 1
ATOM 746 C C . GLU A 1 92 ? -2.141 -6.554 0.501 1.00 94.38 92 GLU A C 1
ATOM 748 O O . GLU A 1 92 ? -2.623 -6.219 1.579 1.00 94.38 92 GLU A O 1
ATOM 753 N N . ASP A 1 93 ? -2.161 -7.820 0.070 1.00 94.25 93 ASP A N 1
ATOM 754 C CA . ASP A 1 93 ? -2.744 -8.934 0.835 1.00 94.25 93 ASP A CA 1
ATOM 755 C C . ASP A 1 93 ? -2.073 -9.102 2.208 1.00 94.25 93 ASP A C 1
ATOM 757 O O . ASP A 1 93 ? -2.747 -9.265 3.226 1.00 94.25 93 ASP A O 1
ATOM 761 N N . PHE A 1 94 ? -0.744 -8.987 2.275 1.00 93.00 94 PHE A N 1
ATOM 762 C CA . PHE A 1 94 ? -0.030 -9.006 3.552 1.00 93.00 94 PHE A CA 1
ATOM 763 C C . PHE A 1 94 ? -0.473 -7.863 4.482 1.00 93.00 94 PHE A C 1
ATOM 765 O O . PHE A 1 94 ? -0.718 -8.087 5.670 1.00 93.00 94 PHE A O 1
ATOM 772 N N . VAL A 1 95 ? -0.607 -6.642 3.955 1.00 92.56 95 VAL A N 1
ATOM 773 C CA . VAL A 1 95 ? -1.065 -5.477 4.730 1.00 92.56 95 VAL A CA 1
ATOM 774 C C . VAL A 1 95 ? -2.526 -5.633 5.156 1.00 92.56 95 VAL A C 1
ATOM 776 O O . VAL A 1 95 ? -2.862 -5.322 6.300 1.00 92.56 95 VAL A O 1
ATOM 779 N N . ASP A 1 96 ? -3.381 -6.169 4.287 1.00 93.25 96 ASP A N 1
ATOM 780 C CA . ASP A 1 96 ? -4.771 -6.483 4.611 1.00 93.25 96 ASP A CA 1
ATOM 781 C C . ASP A 1 96 ? -4.850 -7.476 5.773 1.00 93.25 96 ASP A C 1
ATOM 783 O O . ASP A 1 96 ? -5.578 -7.232 6.734 1.00 93.25 96 ASP A O 1
ATOM 787 N N . LYS A 1 97 ? -4.055 -8.551 5.751 1.00 91.44 97 LYS A N 1
ATOM 788 C CA . LYS A 1 97 ? -3.988 -9.521 6.854 1.00 91.44 97 LYS A CA 1
ATOM 789 C C . LYS A 1 97 ? -3.481 -8.881 8.140 1.00 91.44 97 LYS A C 1
ATOM 791 O O . LYS A 1 97 ? -4.088 -9.063 9.197 1.00 91.44 97 LYS A O 1
ATOM 796 N N . LEU A 1 98 ? -2.416 -8.079 8.062 1.00 90.56 98 LEU A N 1
ATOM 797 C CA . LEU A 1 98 ? -1.873 -7.338 9.206 1.00 90.56 98 LEU A CA 1
ATOM 798 C C . LEU A 1 98 ? -2.939 -6.465 9.876 1.00 90.56 98 LEU A C 1
ATOM 800 O O . LEU A 1 98 ? -3.059 -6.457 11.106 1.00 90.56 98 LEU A O 1
ATOM 804 N N . ILE A 1 99 ? -3.724 -5.745 9.076 1.00 90.75 99 ILE A N 1
ATOM 805 C CA . ILE A 1 99 ? -4.739 -4.821 9.577 1.00 90.75 99 ILE A CA 1
ATOM 806 C C . ILE A 1 99 ? -5.999 -5.567 10.019 1.00 90.75 99 ILE A C 1
ATOM 808 O O . ILE A 1 99 ? -6.488 -5.307 11.110 1.00 90.75 99 ILE A O 1
ATOM 812 N N . ILE A 1 100 ? -6.538 -6.485 9.221 1.00 89.50 100 ILE A N 1
ATOM 813 C CA . ILE A 1 100 ? -7.868 -7.075 9.435 1.00 89.50 100 ILE A CA 1
ATOM 814 C C . ILE A 1 100 ? -7.808 -8.333 10.303 1.00 89.50 100 ILE A C 1
ATOM 816 O O . ILE A 1 100 ? -8.535 -8.431 11.298 1.00 89.50 100 ILE A O 1
ATOM 820 N N . GLU A 1 101 ? -6.944 -9.287 9.958 1.00 86.94 101 GLU A N 1
ATOM 821 C CA . GLU A 1 101 ? -6.863 -10.582 10.643 1.00 86.94 101 GLU A CA 1
ATOM 822 C C . GLU A 1 101 ? -6.098 -10.453 11.959 1.00 86.94 101 GLU A C 1
ATOM 824 O O . GLU A 1 101 ? -6.606 -10.772 13.043 1.00 86.94 101 GLU A O 1
ATOM 829 N N . PHE A 1 102 ? -4.890 -9.899 11.879 1.00 86.12 102 PHE A N 1
ATOM 830 C CA . PHE A 1 102 ? -4.029 -9.719 13.040 1.00 86.12 102 PHE A CA 1
ATOM 831 C C . PHE A 1 102 ? -4.434 -8.509 13.880 1.00 86.12 102 PHE A C 1
ATOM 833 O O . PHE A 1 102 ? -4.045 -8.427 15.044 1.00 86.12 102 PHE A O 1
ATOM 840 N N . ARG A 1 103 ? -5.263 -7.596 13.350 1.00 86.19 103 ARG A N 1
ATOM 841 C CA . ARG A 1 103 ? -5.685 -6.361 14.036 1.00 86.19 103 ARG A CA 1
ATOM 842 C C . ARG A 1 103 ? -4.501 -5.553 14.560 1.00 86.19 103 ARG A C 1
ATOM 844 O O . ARG A 1 103 ? -4.585 -5.016 15.661 1.00 86.19 103 ARG A O 1
ATOM 851 N N . CYS A 1 104 ? -3.394 -5.522 13.817 1.00 83.19 104 CYS A N 1
ATOM 852 C CA . CYS A 1 104 ? -2.130 -4.908 14.234 1.00 83.19 104 CYS A CA 1
ATOM 853 C C . CYS A 1 104 ? -1.671 -5.369 15.635 1.00 83.19 104 CYS A C 1
ATOM 855 O O . CYS A 1 104 ? -1.195 -4.562 16.433 1.00 83.19 104 CYS A O 1
ATOM 857 N N . ASN A 1 105 ? -1.892 -6.646 15.961 1.00 79.12 105 ASN A N 1
ATOM 858 C CA . ASN A 1 105 ? -1.475 -7.273 17.210 1.00 79.12 105 ASN A CA 1
ATOM 859 C C . ASN A 1 105 ? -0.420 -8.344 16.904 1.00 79.12 105 ASN A C 1
ATOM 861 O O . ASN A 1 105 ? -0.730 -9.420 16.395 1.00 79.12 105 ASN A O 1
ATOM 865 N N . ASP A 1 106 ? 0.822 -8.021 17.229 1.00 68.94 106 ASP A N 1
ATOM 866 C CA . ASP A 1 106 ? 2.023 -8.843 17.091 1.00 68.94 106 ASP A CA 1
ATOM 867 C C . ASP A 1 106 ? 1.961 -10.155 17.888 1.00 68.94 106 ASP A C 1
ATOM 869 O O . ASP A 1 106 ? 2.404 -11.193 17.394 1.00 68.94 106 ASP A O 1
ATOM 873 N N . ALA A 1 107 ? 1.304 -10.172 19.053 1.00 69.56 107 ALA A N 1
ATOM 874 C CA . ALA A 1 107 ? 1.093 -11.406 19.815 1.00 69.56 107 ALA A CA 1
ATOM 875 C C . ALA A 1 107 ? 0.282 -12.458 19.034 1.00 69.56 107 ALA A C 1
ATOM 877 O O . ALA A 1 107 ? 0.383 -13.651 19.314 1.00 69.56 107 ALA A O 1
ATOM 878 N N . LYS A 1 108 ? -0.510 -12.037 18.038 1.00 59.78 108 LYS A N 1
ATOM 879 C CA . LYS A 1 108 ? -1.230 -12.951 17.137 1.00 59.78 108 LYS A CA 1
ATOM 880 C C . LYS A 1 108 ? -0.410 -13.395 15.926 1.00 59.78 108 LYS A C 1
ATOM 882 O O . LYS A 1 108 ? -0.775 -14.386 15.301 1.00 59.78 108 LYS A O 1
ATOM 887 N N . VAL A 1 109 ? 0.664 -12.682 15.593 1.00 55.88 109 VAL A N 1
ATOM 888 C CA . VAL A 1 109 ? 1.561 -13.020 14.477 1.00 55.88 109 VAL A CA 1
ATOM 889 C C . VAL A 1 109 ? 2.493 -14.177 14.863 1.00 55.88 109 VAL A C 1
ATOM 891 O O . VAL A 1 109 ? 2.764 -15.046 14.041 1.00 55.88 109 VAL A O 1
ATOM 894 N N . ASN A 1 110 ? 2.885 -14.270 16.139 1.00 50.31 110 ASN A N 1
ATOM 895 C CA . ASN A 1 110 ? 3.779 -15.314 16.665 1.00 50.31 110 ASN A CA 1
ATOM 896 C C . ASN A 1 110 ? 3.166 -16.726 16.783 1.00 50.31 110 ASN A C 1
ATOM 898 O O . ASN A 1 110 ? 3.835 -17.629 17.270 1.00 50.31 110 ASN A O 1
ATOM 902 N N . LEU A 1 111 ? 1.914 -16.944 16.367 1.00 47.28 111 LEU A N 1
ATOM 903 C CA . LEU A 1 111 ? 1.263 -18.265 16.415 1.00 47.28 111 LEU A CA 1
ATOM 904 C C . LEU A 1 111 ? 1.380 -19.067 15.105 1.00 47.28 111 LEU A C 1
ATOM 906 O O . LEU A 1 111 ? 0.843 -20.169 15.026 1.00 47.28 111 LEU A O 1
ATOM 910 N N . PHE A 1 112 ? 2.051 -18.525 14.084 1.00 44.94 112 PHE A N 1
ATOM 911 C CA . PHE A 1 112 ? 2.144 -19.125 12.744 1.00 44.94 112 PHE A CA 1
ATOM 912 C C . PHE A 1 112 ? 3.540 -19.661 12.371 1.00 44.94 112 PHE A C 1
ATOM 914 O O . PHE A 1 112 ? 3.761 -19.983 11.204 1.00 44.94 112 PHE A O 1
ATOM 921 N N . TYR A 1 113 ? 4.455 -19.788 13.340 1.00 40.62 113 TYR A N 1
ATOM 922 C CA . TYR A 1 113 ? 5.763 -20.438 13.176 1.00 40.62 113 TYR A CA 1
ATOM 923 C C . TYR A 1 113 ? 5.984 -21.521 14.228 1.00 40.62 113 TYR A C 1
ATOM 925 O O . TYR A 1 113 ? 5.689 -21.250 15.414 1.00 40.62 113 TYR A O 1
#

Foldseek 3Di:
DPPPPPPVVVVVQVQPPPPDVDRPDDDQDDPVRLVCQQVCVVVVCVVPVCPQLVVQQVVVVVDVVSCVVQVHDPPDRCVPDPSSSVCRVVVVVVVNCCRHVCSVPVVVVVPPD

Mean predicted aligned error: 10.55 Å

pLDDT: mean 78.45, std 20.23, range [36.03, 95.94]

Radius of gyration: 15.69 Å; Cα contacts (8 Å, |Δi|>4): 52; chains: 1; bounding box: 34×40×38 Å